Protein AF-G0QFS6-F1 (afdb_monomer_lite)

Structure (mmCIF, N/CA/C/O backbone):
data_AF-G0QFS6-F1
#
_entry.id   AF-G0QFS6-F1
#
loop_
_atom_site.group_PDB
_atom_site.id
_atom_site.type_symbol
_atom_site.label_atom_id
_atom_site.label_alt_id
_atom_site.label_comp_id
_atom_site.label_asym_id
_atom_site.label_entity_id
_atom_site.label_seq_id
_atom_site.pdbx_PDB_ins_code
_atom_site.Cart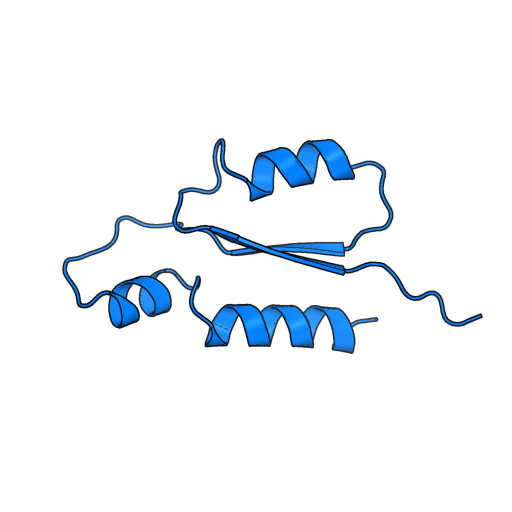n_x
_atom_site.Cartn_y
_atom_site.Cartn_z
_atom_site.occupancy
_atom_site.B_iso_or_equiv
_atom_site.auth_seq_id
_atom_site.auth_comp_id
_atom_site.auth_asym_id
_atom_site.auth_atom_id
_atom_site.pdbx_PDB_model_num
ATOM 1 N 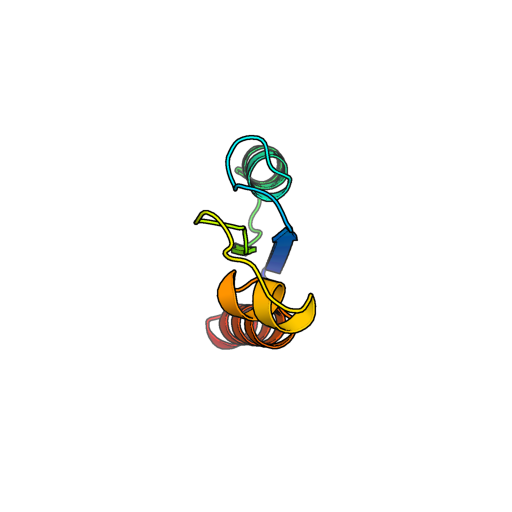N . MET A 1 1 ? -19.679 -7.572 20.282 1.00 44.28 1 MET A N 1
ATOM 2 C CA . MET A 1 1 ? -19.806 -6.802 19.031 1.00 44.28 1 MET A CA 1
ATOM 3 C C . MET A 1 1 ? -18.510 -7.034 18.297 1.00 44.28 1 MET A C 1
ATOM 5 O O . MET A 1 1 ? -17.479 -6.713 18.868 1.00 44.28 1 MET A O 1
ATOM 9 N N . GLU A 1 2 ? -18.538 -7.698 17.143 1.00 50.88 2 GLU A N 1
ATOM 10 C CA . GLU A 1 2 ? -17.350 -7.745 16.287 1.00 50.88 2 GLU A CA 1
ATOM 11 C C . GLU A 1 2 ? -17.055 -6.307 15.857 1.00 50.88 2 GLU A C 1
ATOM 13 O O . GLU A 1 2 ? -17.905 -5.653 15.250 1.00 50.88 2 GLU A O 1
ATOM 18 N N . SER A 1 3 ? -15.903 -5.776 16.258 1.00 51.62 3 SER A N 1
ATOM 19 C CA . SER A 1 3 ? -15.395 -4.525 15.714 1.00 51.62 3 SER A CA 1
ATOM 20 C C . SER A 1 3 ? -14.923 -4.822 14.296 1.00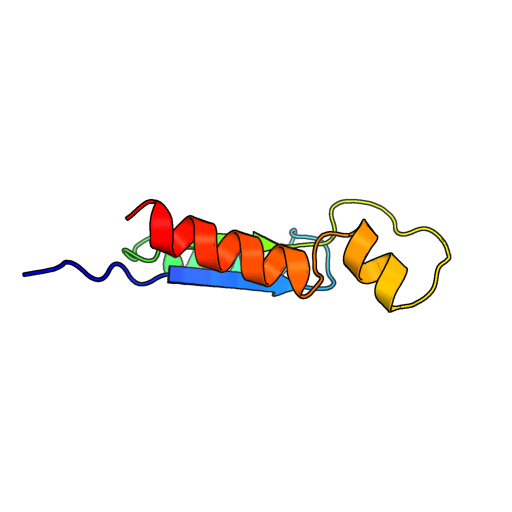 51.62 3 SER A C 1
ATOM 22 O O . SER A 1 3 ? -13.812 -5.308 14.105 1.00 51.62 3 SER A O 1
ATOM 24 N N . ASN A 1 4 ? -15.770 -4.589 13.296 1.00 57.12 4 ASN A N 1
ATOM 25 C CA . ASN A 1 4 ? -15.284 -4.516 11.923 1.00 57.12 4 ASN A CA 1
ATOM 26 C C . ASN A 1 4 ? -14.497 -3.212 11.796 1.00 57.12 4 ASN A C 1
ATOM 28 O O . ASN A 1 4 ? -15.089 -2.167 11.536 1.00 57.12 4 ASN A O 1
ATOM 32 N N . SER A 1 5 ? -13.184 -3.268 12.035 1.00 75.19 5 SER A N 1
ATOM 33 C CA . SER A 1 5 ? -12.292 -2.178 11.652 1.00 75.19 5 SER A CA 1
ATOM 34 C C . SER A 1 5 ? -12.388 -1.996 10.138 1.00 75.19 5 SER A C 1
ATOM 36 O O . SER A 1 5 ? -12.300 -2.959 9.366 1.00 75.19 5 SER A O 1
ATOM 38 N N . GLU A 1 6 ? -12.651 -0.764 9.711 1.00 90.69 6 GLU A N 1
ATOM 39 C CA . GLU A 1 6 ? -12.652 -0.419 8.297 1.00 90.69 6 GLU A CA 1
ATOM 40 C C . GLU A 1 6 ? -11.218 -0.529 7.758 1.00 90.69 6 GLU A C 1
ATOM 42 O O . GLU A 1 6 ? -10.244 -0.211 8.439 1.00 90.69 6 GLU A O 1
ATOM 47 N N . LYS A 1 7 ? -11.075 -1.058 6.542 1.00 93.88 7 LYS A N 1
ATOM 48 C CA . LYS A 1 7 ? -9.780 -1.390 5.934 1.00 93.88 7 LYS A CA 1
ATOM 49 C C . LYS A 1 7 ? -9.712 -0.812 4.541 1.00 93.88 7 LYS A C 1
ATOM 51 O O . LYS A 1 7 ? -10.677 -0.916 3.781 1.00 93.88 7 LYS A O 1
ATOM 56 N N . LEU A 1 8 ? -8.554 -0.274 4.185 1.00 96.06 8 LEU A N 1
ATOM 57 C CA . LEU A 1 8 ? -8.343 0.378 2.903 1.00 96.06 8 LEU A CA 1
ATOM 58 C C . LEU A 1 8 ? -7.039 -0.091 2.259 1.00 96.06 8 LEU A C 1
ATOM 60 O O . LEU A 1 8 ? -5.976 -0.074 2.872 1.00 96.06 8 LEU A O 1
ATOM 64 N N . VAL A 1 9 ? -7.115 -0.475 0.986 1.00 97.56 9 VAL A N 1
ATOM 65 C CA . VAL A 1 9 ? -5.937 -0.678 0.137 1.00 97.56 9 VAL A CA 1
ATOM 66 C C . VAL A 1 9 ? -5.986 0.350 -0.980 1.00 97.56 9 VAL A C 1
ATOM 68 O O . VAL A 1 9 ? -6.951 0.392 -1.741 1.00 97.56 9 VAL A O 1
ATOM 71 N N . VAL A 1 10 ? -4.938 1.155 -1.089 1.00 97.88 10 VAL A N 1
ATOM 72 C CA . VAL A 1 10 ? -4.741 2.119 -2.172 1.00 97.88 10 VAL A CA 1
ATOM 73 C C . VAL A 1 10 ? -3.678 1.559 -3.101 1.00 97.88 10 VAL A C 1
ATOM 75 O O . VAL A 1 10 ? -2.621 1.136 -2.644 1.00 97.88 10 VAL A O 1
ATOM 78 N N . SER A 1 11 ? -3.952 1.536 -4.401 1.00 97.69 11 SER A N 1
ATOM 79 C CA . SER A 1 11 ? -2.964 1.181 -5.417 1.00 97.69 11 SER A CA 1
ATOM 80 C C . SER A 1 11 ? -2.896 2.290 -6.452 1.00 97.69 11 SER A C 1
ATOM 82 O O . SER A 1 11 ? -3.923 2.666 -7.018 1.00 97.69 11 SER A O 1
ATOM 84 N N . GLU A 1 12 ? -1.698 2.820 -6.675 1.00 97.12 12 GLU A N 1
ATOM 85 C CA . GLU A 1 12 ? -1.468 3.943 -7.575 1.00 97.12 12 GLU A CA 1
ATOM 86 C C . GLU A 1 12 ? -0.245 3.714 -8.470 1.00 97.12 12 GLU A C 1
ATOM 88 O O . GLU A 1 12 ? 0.819 3.298 -8.016 1.00 97.12 12 GLU A O 1
ATOM 93 N N . ASP A 1 13 ? -0.398 4.003 -9.765 1.00 95.44 13 ASP A N 1
ATOM 94 C CA . ASP A 1 13 ? 0.697 4.015 -10.748 1.00 95.44 13 ASP A CA 1
ATOM 95 C C . ASP A 1 13 ? 1.421 5.370 -10.696 1.00 95.44 13 ASP A C 1
ATOM 97 O O . ASP A 1 13 ? 1.418 6.161 -11.640 1.00 95.44 13 ASP A O 1
ATOM 101 N N . HIS A 1 14 ? 1.923 5.686 -9.503 1.00 95.25 14 HIS A N 1
ATOM 102 C CA . HIS A 1 14 ? 2.578 6.941 -9.163 1.00 95.25 14 HIS A CA 1
ATOM 103 C C . HIS A 1 14 ? 3.544 6.723 -7.990 1.00 95.25 14 HIS A C 1
ATOM 105 O O . HIS A 1 14 ? 3.413 5.751 -7.242 1.00 95.25 14 HIS A O 1
ATOM 111 N N . TYR A 1 15 ? 4.515 7.624 -7.831 1.00 95.69 15 TYR A N 1
ATOM 112 C CA . TYR A 1 15 ? 5.347 7.672 -6.628 1.00 95.69 15 TYR A CA 1
ATOM 113 C C . TYR A 1 15 ? 4.495 8.013 -5.393 1.00 95.69 15 TYR A C 1
ATOM 115 O O . TYR A 1 15 ? 3.492 8.719 -5.522 1.00 95.69 15 TYR A O 1
ATOM 123 N N . PRO A 1 16 ? 4.859 7.534 -4.193 1.00 95.75 16 PRO A N 1
ATOM 124 C CA . PRO A 1 16 ? 4.066 7.796 -2.996 1.00 95.75 16 PRO A CA 1
ATOM 125 C C . PRO A 1 16 ? 4.019 9.289 -2.633 1.00 95.75 16 PRO A C 1
ATOM 127 O O . PRO A 1 16 ? 3.008 9.761 -2.115 1.00 95.75 16 PRO A O 1
ATOM 130 N N . GLU A 1 17 ? 5.077 10.054 -2.918 1.00 95.69 17 GLU A N 1
ATOM 131 C CA . GLU A 1 17 ? 5.146 11.481 -2.602 1.00 95.69 17 GLU A CA 1
ATOM 132 C C . GLU A 1 17 ? 4.162 12.304 -3.446 1.00 95.69 17 GLU A C 1
ATOM 134 O O . GLU A 1 17 ? 4.197 12.296 -4.679 1.00 95.69 17 GLU A O 1
ATOM 139 N N . GLY A 1 18 ? 3.285 13.052 -2.774 1.00 94.69 18 GLY A N 1
ATOM 140 C CA . GLY A 1 18 ? 2.201 13.814 -3.392 1.00 94.69 18 GLY A CA 1
ATOM 141 C C . GLY A 1 18 ? 1.091 12.945 -3.988 1.00 94.69 18 GLY A C 1
ATOM 142 O O . GLY A 1 18 ? 0.217 13.477 -4.673 1.00 94.69 18 GLY A O 1
ATOM 143 N N . GLY A 1 19 ? 1.141 11.629 -3.762 1.00 95.56 19 GLY A N 1
ATOM 144 C CA . GLY A 1 19 ? 0.213 10.651 -4.312 1.00 95.56 19 GLY A CA 1
ATOM 145 C C . GLY A 1 19 ? -1.131 10.597 -3.587 1.00 95.56 19 GLY A C 1
ATOM 146 O O . GLY A 1 19 ? -1.389 11.279 -2.590 1.00 95.56 19 GLY A O 1
ATOM 147 N N . ILE A 1 20 ? -2.000 9.727 -4.090 1.00 97.31 20 ILE A N 1
ATOM 148 C CA . ILE A 1 20 ? -3.330 9.473 -3.531 1.00 97.31 20 ILE A CA 1
ATOM 149 C C . ILE A 1 20 ? -3.199 8.859 -2.136 1.00 97.31 20 ILE A C 1
ATOM 151 O O . ILE A 1 20 ? -3.926 9.254 -1.225 1.00 97.31 20 ILE A O 1
ATOM 155 N N . GLY A 1 21 ? -2.260 7.927 -1.952 1.00 97.31 21 GLY A N 1
ATOM 156 C CA . GLY A 1 21 ? -2.000 7.306 -0.660 1.00 97.31 21 GLY A CA 1
ATOM 157 C C . GLY A 1 21 ? -1.555 8.313 0.401 1.00 97.31 21 GLY A C 1
ATOM 158 O O . GLY A 1 21 ? -1.998 8.218 1.543 1.00 97.31 21 GLY A O 1
ATOM 159 N N . GLU A 1 22 ? -0.742 9.311 0.040 1.00 97.44 22 GLU A N 1
ATOM 160 C CA . GLU A 1 22 ? -0.339 10.371 0.974 1.00 97.44 22 GLU A CA 1
ATOM 161 C C . GLU A 1 22 ? -1.509 11.311 1.306 1.00 97.44 22 GLU A C 1
ATOM 163 O O . GLU A 1 22 ? -1.716 11.648 2.472 1.00 97.44 22 GLU A O 1
ATOM 168 N N . MET A 1 23 ? -2.294 11.716 0.300 1.00 97.56 23 MET A N 1
ATOM 169 C CA . MET A 1 23 ? -3.487 12.547 0.500 1.00 97.56 23 MET A CA 1
ATOM 170 C C . MET A 1 23 ? -4.485 11.870 1.449 1.00 97.56 23 MET A C 1
ATOM 172 O O . MET A 1 23 ? -4.940 12.491 2.406 1.00 97.56 23 MET A O 1
ATOM 176 N N . LEU A 1 24 ? -4.803 10.596 1.204 1.00 97.12 24 LEU A N 1
ATOM 177 C CA . LEU A 1 24 ? -5.722 9.831 2.045 1.00 97.12 24 LEU A CA 1
ATOM 178 C C . LEU A 1 24 ? -5.139 9.583 3.435 1.00 97.12 24 LEU A C 1
ATOM 180 O O . LEU A 1 24 ? -5.862 9.712 4.411 1.00 97.12 24 LEU A O 1
ATOM 184 N N . GLY A 1 25 ? -3.840 9.289 3.544 1.00 96.19 25 GLY A N 1
ATOM 185 C CA . GLY A 1 25 ? -3.185 9.099 4.839 1.00 96.19 25 GLY A CA 1
ATOM 186 C C . GLY A 1 25 ? -3.269 10.3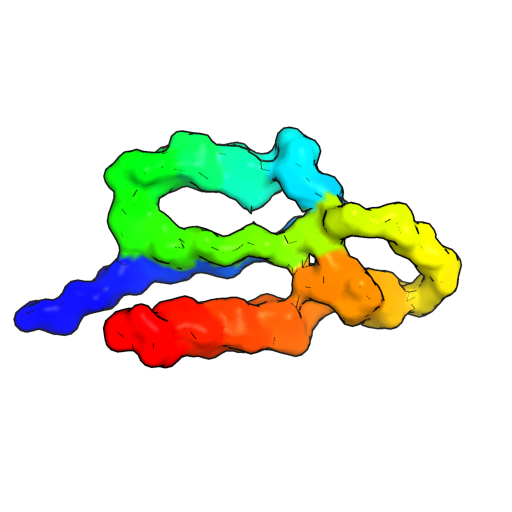31 5.739 1.00 96.19 25 GLY A C 1
ATOM 187 O O . GLY A 1 25 ? -3.459 10.183 6.939 1.00 96.19 25 GLY A O 1
ATOM 188 N N . LYS A 1 26 ? -3.193 11.537 5.159 1.00 96.75 26 LYS A N 1
ATOM 189 C CA . LYS A 1 26 ? -3.385 12.801 5.890 1.00 96.75 26 LYS A CA 1
ATOM 190 C C . LYS A 1 26 ? -4.836 13.014 6.317 1.00 96.75 26 LYS A C 1
ATOM 192 O O . LYS A 1 26 ? -5.080 13.429 7.440 1.00 96.75 26 LYS A O 1
ATOM 197 N N . GLU A 1 27 ? -5.793 12.737 5.434 1.00 96.88 27 GLU A N 1
ATOM 198 C CA . GLU A 1 27 ? -7.220 12.938 5.730 1.00 96.88 27 GLU A CA 1
ATOM 199 C C . GLU A 1 27 ? -7.761 11.909 6.738 1.00 96.88 27 GLU A C 1
ATOM 201 O O . GLU A 1 27 ? -8.673 12.198 7.507 1.00 96.88 27 GLU A O 1
ATOM 206 N N . LEU A 1 28 ? -7.198 10.699 6.739 1.00 95.19 28 LEU A N 1
ATOM 207 C CA . LEU A 1 28 ? -7.646 9.570 7.555 1.00 95.19 28 LEU A CA 1
ATOM 208 C C . LEU A 1 28 ? -6.805 9.358 8.823 1.00 95.19 28 LEU A C 1
ATOM 210 O O . LEU A 1 28 ? -7.022 8.366 9.517 1.00 95.19 28 LEU A O 1
ATOM 214 N N . GLU A 1 29 ? -5.870 10.259 9.142 1.00 93.50 29 GLU A N 1
ATOM 215 C CA . GLU A 1 29 ? -4.922 10.108 10.260 1.00 93.50 29 GLU A CA 1
ATOM 216 C C . GLU A 1 29 ? -5.620 9.893 11.618 1.00 93.50 29 GLU A C 1
ATOM 218 O O . GLU A 1 29 ? -5.147 9.108 12.437 1.00 93.50 29 GLU A O 1
ATOM 223 N N . GLU A 1 30 ? -6.768 10.541 11.841 1.00 92.94 30 GLU A N 1
ATOM 224 C CA . GLU A 1 30 ? -7.562 10.421 13.077 1.00 92.94 30 GLU A CA 1
ATOM 225 C C . GLU A 1 30 ? -8.665 9.347 13.004 1.00 92.94 30 GLU A C 1
ATOM 227 O O . GLU A 1 30 ? -9.493 9.238 13.910 1.00 92.94 30 GLU A O 1
ATOM 232 N N . SER A 1 31 ? -8.718 8.567 11.921 1.00 92.12 31 SER A N 1
ATOM 233 C CA . SER A 1 31 ? -9.704 7.498 11.750 1.00 92.12 31 SER A CA 1
ATOM 234 C C . SER A 1 31 ? -9.185 6.152 12.259 1.00 92.12 31 SER A C 1
ATOM 236 O O . SER A 1 31 ? -7.984 5.895 12.276 1.00 92.12 31 SER A O 1
ATOM 238 N N . ASP A 1 32 ? -10.102 5.240 12.583 1.00 90.94 32 ASP A N 1
ATOM 239 C CA . ASP A 1 32 ? -9.771 3.850 12.931 1.00 90.94 32 ASP A CA 1
ATOM 240 C C . ASP A 1 32 ? -9.574 2.955 11.681 1.00 90.94 32 ASP A C 1
ATOM 242 O O . ASP A 1 32 ? -9.714 1.730 11.754 1.00 90.94 32 ASP A O 1
ATOM 246 N N . ILE A 1 33 ? -9.294 3.550 10.512 1.00 92.81 33 ILE A N 1
ATOM 247 C CA . ILE A 1 33 ? -9.134 2.822 9.247 1.00 92.81 33 ILE A CA 1
ATOM 248 C C . ILE A 1 33 ? -7.701 2.298 9.123 1.00 92.81 33 ILE A C 1
ATOM 250 O O . ILE A 1 33 ? -6.750 3.073 9.018 1.00 92.81 33 ILE A O 1
ATOM 254 N N . GLU A 1 34 ? -7.525 0.976 9.029 1.00 94.19 34 GLU A N 1
ATOM 255 C CA . GLU A 1 34 ? -6.215 0.410 8.691 1.00 94.19 34 GLU A CA 1
ATOM 256 C C . GLU A 1 34 ? -5.968 0.518 7.179 1.00 94.19 34 GLU A C 1
ATOM 258 O O . GLU A 1 34 ? -6.636 -0.134 6.368 1.00 94.19 34 GLU A O 1
ATOM 263 N N . MET A 1 35 ? -4.986 1.335 6.793 1.00 95.19 35 MET A N 1
ATOM 264 C CA . MET A 1 35 ? -4.660 1.610 5.394 1.00 95.19 35 MET A CA 1
ATOM 265 C C . MET A 1 35 ? -3.333 0.969 4.954 1.00 95.19 35 MET A C 1
ATOM 267 O O . MET A 1 35 ? -2.326 1.016 5.662 1.00 95.19 35 MET A O 1
ATOM 271 N N . ARG A 1 36 ? -3.304 0.414 3.735 1.00 96.75 36 ARG A N 1
ATOM 272 C CA . ARG A 1 36 ? -2.086 -0.012 3.021 1.00 96.75 36 ARG A CA 1
ATOM 273 C C . ARG A 1 36 ? -1.998 0.692 1.672 1.00 96.75 36 ARG A C 1
ATOM 275 O O . ARG A 1 36 ? -2.976 0.714 0.931 1.00 96.75 36 ARG A O 1
ATOM 282 N N . THR A 1 37 ? -0.813 1.184 1.327 1.00 97.56 37 THR A N 1
ATOM 283 C CA . THR A 1 37 ? -0.550 1.846 0.042 1.00 97.56 37 THR A CA 1
ATOM 284 C C . THR A 1 37 ? 0.419 1.013 -0.789 1.00 97.56 37 THR A C 1
ATOM 286 O O . THR A 1 37 ? 1.469 0.598 -0.302 1.00 97.56 37 THR A O 1
ATOM 289 N N . LEU A 1 38 ? 0.054 0.776 -2.045 1.00 98.12 38 LEU A N 1
ATOM 290 C CA . LEU A 1 38 ? 0.869 0.171 -3.090 1.00 98.12 38 LEU A CA 1
ATOM 291 C C . LEU A 1 38 ? 1.174 1.259 -4.122 1.00 98.12 38 LEU A C 1
ATOM 293 O O . LEU A 1 38 ? 0.268 1.721 -4.814 1.00 98.12 38 LEU A O 1
ATOM 297 N N . ALA A 1 39 ? 2.435 1.662 -4.215 1.00 97.50 39 ALA A N 1
ATOM 298 C CA . ALA A 1 39 ? 2.888 2.747 -5.078 1.00 97.50 39 ALA A CA 1
ATOM 299 C C . ALA A 1 39 ? 4.191 2.358 -5.784 1.00 97.50 39 ALA A C 1
ATOM 301 O O . ALA A 1 39 ? 4.892 1.435 -5.363 1.00 97.50 39 ALA A O 1
ATOM 302 N N . VAL A 1 40 ? 4.525 3.074 -6.854 1.00 96.19 40 VAL A N 1
ATOM 303 C CA . VAL A 1 40 ? 5.787 2.892 -7.574 1.00 96.19 40 VAL A CA 1
ATOM 304 C C . VAL A 1 40 ? 6.930 3.429 -6.710 1.00 96.19 40 VAL A C 1
ATOM 306 O O . VAL A 1 40 ? 6.970 4.612 -6.401 1.00 96.19 40 VAL A O 1
ATOM 309 N N . ASP A 1 41 ? 7.887 2.581 -6.337 1.00 92.12 41 ASP A N 1
ATOM 310 C CA . ASP A 1 41 ? 9.019 2.945 -5.463 1.00 92.12 41 ASP A CA 1
ATOM 311 C C . ASP A 1 41 ? 10.368 3.025 -6.198 1.00 92.12 41 ASP A C 1
ATOM 313 O O . ASP A 1 41 ? 11.411 3.326 -5.616 1.00 92.12 41 ASP A O 1
ATOM 317 N N . LYS A 1 42 ? 10.362 2.752 -7.504 1.00 89.06 42 LYS A N 1
ATOM 318 C CA . LYS A 1 42 ? 11.563 2.658 -8.333 1.00 89.06 42 LYS A CA 1
ATOM 319 C C . LYS A 1 42 ? 11.288 3.091 -9.757 1.00 89.06 42 LYS A C 1
ATOM 321 O O . LYS A 1 42 ? 10.162 3.032 -10.235 1.00 89.06 42 LYS A O 1
ATOM 326 N N . ILE A 1 43 ? 12.349 3.486 -10.452 1.00 89.00 43 ILE A N 1
ATOM 327 C CA . ILE A 1 43 ? 12.278 3.818 -11.876 1.00 89.00 43 ILE A CA 1
ATOM 328 C C . ILE A 1 43 ? 11.925 2.537 -12.657 1.00 89.00 43 ILE A C 1
ATOM 330 O O . ILE A 1 43 ? 12.697 1.569 -12.607 1.00 89.00 43 ILE A O 1
ATOM 334 N N . PRO A 1 44 ? 10.785 2.496 -13.371 1.00 82.50 44 PRO A N 1
ATOM 335 C CA . PRO A 1 44 ? 10.423 1.348 -14.188 1.00 82.50 44 PRO A CA 1
ATOM 336 C C . PRO A 1 44 ? 11.399 1.200 -15.357 1.00 82.50 44 PRO A C 1
ATOM 338 O O . PRO A 1 44 ? 11.798 2.180 -15.987 1.00 82.50 44 PRO A O 1
ATOM 341 N N . HIS A 1 45 ? 11.766 -0.038 -15.669 1.00 84.62 45 HIS A N 1
ATOM 342 C CA . HIS A 1 45 ? 12.504 -0.348 -16.893 1.00 84.62 45 HIS A CA 1
ATOM 343 C C . HIS A 1 45 ? 11.520 -0.578 -18.041 1.00 84.62 45 HIS A C 1
ATOM 345 O O . HIS A 1 45 ? 10.325 -0.724 -17.815 1.00 84.62 45 HIS A O 1
ATOM 351 N N . SER A 1 46 ? 11.998 -0.621 -19.281 1.00 89.25 46 SER A N 1
ATOM 352 C CA . SER A 1 46 ? 11.156 -0.969 -20.428 1.00 89.25 46 SER A CA 1
ATOM 353 C C . SER A 1 46 ? 10.547 -2.364 -20.251 1.0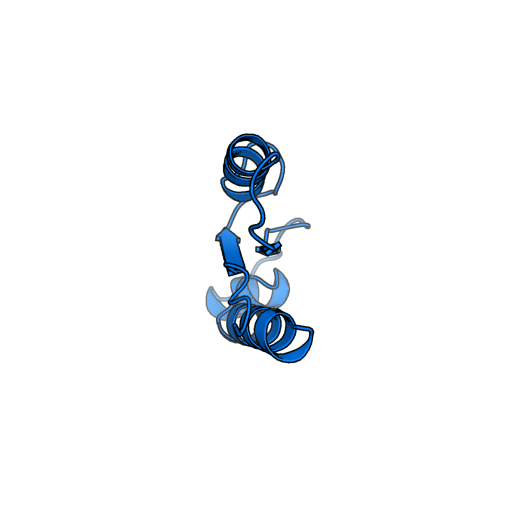0 89.25 46 SER A C 1
ATOM 355 O O . SER A 1 46 ? 11.263 -3.309 -19.934 1.00 89.25 46 SER A O 1
ATOM 357 N N . GLY A 1 47 ? 9.249 -2.506 -20.503 1.00 90.69 47 GLY A N 1
ATOM 358 C CA . GLY A 1 47 ? 8.546 -3.778 -20.353 1.00 90.69 47 GLY A CA 1
ATOM 359 C C . GLY A 1 47 ? 7.100 -3.694 -20.826 1.00 90.69 47 GLY A C 1
ATOM 360 O O . GLY A 1 47 ? 6.597 -2.620 -21.171 1.00 90.69 47 GLY A O 1
ATOM 361 N N . GLY A 1 48 ? 6.421 -4.839 -20.865 1.00 94.62 48 GLY A N 1
ATOM 362 C CA . GLY A 1 48 ? 4.987 -4.876 -21.152 1.00 94.62 48 GLY A CA 1
ATOM 363 C C . GLY A 1 48 ? 4.172 -4.298 -19.993 1.00 94.62 48 GLY A C 1
ATOM 364 O O . GLY A 1 48 ? 4.570 -4.422 -18.843 1.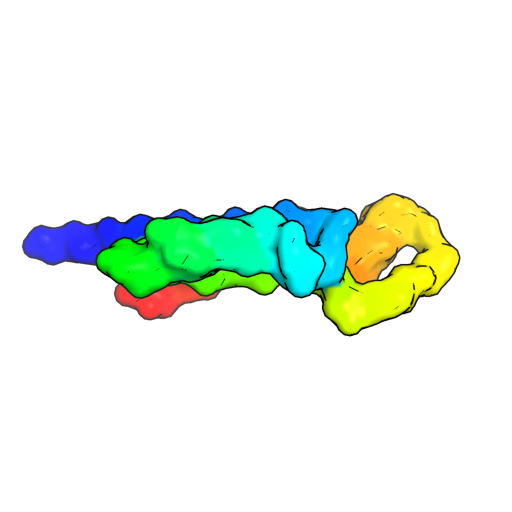00 94.62 48 GLY A O 1
ATOM 365 N N . LYS A 1 49 ? 2.989 -3.725 -20.257 1.00 92.94 49 LYS A N 1
ATOM 366 C CA . LYS A 1 49 ? 2.148 -3.103 -19.208 1.00 92.94 49 LYS A CA 1
ATOM 367 C C . LYS A 1 49 ? 1.976 -3.980 -17.959 1.00 92.94 49 LYS A C 1
ATOM 369 O O . LYS A 1 49 ? 2.167 -3.504 -16.851 1.00 92.94 49 LYS A O 1
ATOM 374 N N . GLN A 1 50 ? 1.651 -5.261 -18.139 1.00 93.94 50 GLN A N 1
ATOM 375 C CA . GLN A 1 50 ? 1.454 -6.193 -17.023 1.00 93.94 50 GLN A CA 1
ATOM 376 C C . GLN A 1 50 ? 2.750 -6.459 -16.245 1.00 93.94 50 GLN A C 1
ATOM 378 O O . GLN A 1 50 ? 2.719 -6.551 -15.025 1.00 93.94 50 GLN A O 1
ATOM 383 N N . GLU A 1 51 ? 3.874 -6.565 -16.948 1.00 93.50 51 GLU A N 1
ATOM 384 C CA . GLU A 1 51 ? 5.192 -6.768 -16.348 1.00 93.50 51 GLU A CA 1
ATOM 385 C C . GLU A 1 51 ? 5.617 -5.544 -15.532 1.00 93.50 51 GLU A C 1
ATOM 387 O O . GLU A 1 51 ? 6.164 -5.697 -14.448 1.00 93.50 51 GLU A O 1
ATOM 392 N N . LEU A 1 52 ? 5.307 -4.333 -16.005 1.00 94.44 52 LEU A N 1
ATOM 393 C CA . LEU A 1 52 ? 5.561 -3.103 -15.255 1.00 94.44 52 LEU A CA 1
ATOM 394 C C . LEU A 1 52 ? 4.745 -3.051 -13.964 1.00 94.44 52 LEU A C 1
ATOM 396 O O . LEU A 1 52 ? 5.320 -2.822 -12.906 1.00 94.44 52 LEU A O 1
ATOM 400 N N . LEU A 1 53 ? 3.441 -3.338 -14.029 1.00 95.31 53 LEU A N 1
ATOM 401 C CA . LEU A 1 53 ? 2.582 -3.368 -12.839 1.00 95.31 53 LEU A CA 1
ATOM 402 C C . LEU A 1 53 ? 3.051 -4.418 -11.822 1.00 95.31 53 LEU A C 1
ATOM 404 O O . LEU A 1 53 ? 3.089 -4.141 -10.625 1.00 95.31 53 LEU A O 1
ATOM 408 N N . GLU A 1 54 ? 3.431 -5.611 -12.294 1.00 95.12 54 GLU A N 1
ATOM 409 C CA . GLU A 1 54 ? 3.974 -6.678 -11.445 1.00 95.12 54 GLU A CA 1
ATOM 410 C C . GLU A 1 54 ? 5.310 -6.271 -10.818 1.00 95.12 54 GLU A C 1
ATOM 412 O O . GLU A 1 54 ? 5.495 -6.412 -9.611 1.00 95.12 54 GLU A O 1
ATOM 417 N N . ASN A 1 55 ? 6.223 -5.706 -11.611 1.00 94.12 55 ASN A N 1
ATOM 418 C CA . ASN A 1 55 ? 7.521 -5.247 -11.129 1.00 94.12 55 ASN A CA 1
ATOM 419 C C . ASN A 1 55 ? 7.387 -4.125 -10.098 1.00 94.12 55 ASN A C 1
ATOM 421 O O . ASN A 1 55 ? 8.174 -4.086 -9.152 1.00 94.12 55 ASN A O 1
ATOM 425 N N . CYS A 1 56 ? 6.425 -3.223 -10.273 1.00 95.50 56 CYS A N 1
ATOM 426 C CA . CYS A 1 56 ? 6.137 -2.132 -9.347 1.00 95.50 56 CYS A CA 1
ATOM 427 C C . CYS A 1 56 ? 5.285 -2.561 -8.141 1.00 95.50 56 CYS A C 1
ATOM 429 O O . CYS A 1 56 ? 5.084 -1.752 -7.247 1.00 95.50 56 CYS A O 1
ATOM 431 N N . GLY A 1 57 ? 4.793 -3.805 -8.082 1.00 96.38 57 GLY A N 1
ATOM 432 C CA . GLY A 1 57 ? 3.999 -4.289 -6.945 1.00 96.38 57 GLY A CA 1
ATOM 433 C C . GLY A 1 57 ? 2.613 -3.644 -6.825 1.00 96.38 57 GLY A C 1
ATOM 434 O O . GLY A 1 57 ? 2.039 -3.610 -5.742 1.00 96.38 57 GLY A O 1
ATOM 435 N N . ILE A 1 58 ? 2.066 -3.136 -7.928 1.00 97.25 58 ILE A N 1
ATOM 436 C CA . ILE A 1 58 ? 0.757 -2.458 -7.986 1.00 97.25 58 ILE A CA 1
ATOM 437 C C . ILE A 1 58 ? -0.259 -3.249 -8.819 1.00 97.25 58 ILE A C 1
ATOM 439 O O . ILE A 1 58 ? -1.274 -2.734 -9.284 1.00 97.25 58 ILE A O 1
ATOM 443 N N . ASP A 1 59 ? 0.032 -4.524 -9.062 1.00 97.31 59 ASP A N 1
ATOM 444 C CA . ASP A 1 59 ? -0.824 -5.401 -9.839 1.00 97.31 59 ASP A CA 1
ATOM 445 C C . ASP A 1 59 ? -1.943 -6.026 -8.986 1.00 97.31 59 ASP A C 1
ATOM 447 O O . ASP A 1 59 ? -1.989 -5.957 -7.756 1.00 97.31 59 ASP A O 1
ATOM 451 N N . ARG A 1 60 ? -2.861 -6.725 -9.660 1.00 97.56 60 ARG A N 1
ATOM 452 C CA . ARG A 1 60 ? -3.968 -7.435 -9.003 1.00 97.56 60 ARG A CA 1
ATOM 453 C C . ARG A 1 60 ? -3.518 -8.469 -7.964 1.00 97.56 60 ARG A C 1
ATOM 455 O O . ARG A 1 60 ? -4.293 -8.766 -7.054 1.00 97.56 60 ARG A O 1
ATOM 462 N N . LYS A 1 61 ? -2.337 -9.085 -8.125 1.00 97.88 61 LYS A N 1
ATOM 463 C CA . LYS A 1 61 ? -1.846 -10.111 -7.195 1.00 97.88 61 LYS A CA 1
ATOM 464 C C . LYS A 1 61 ? -1.458 -9.450 -5.881 1.00 97.88 61 LYS A C 1
ATOM 466 O O . LYS A 1 61 ? -1.872 -9.940 -4.831 1.00 97.88 61 LYS A O 1
ATOM 471 N N . GLU A 1 62 ? -0.742 -8.331 -5.946 1.00 98.00 62 GLU A N 1
ATOM 472 C CA . GLU A 1 62 ? -0.325 -7.609 -4.749 1.00 98.00 62 GLU A CA 1
ATOM 473 C C . GLU A 1 62 ? -1.515 -6.933 -4.055 1.00 98.00 62 GLU A C 1
ATOM 475 O O . GLU A 1 62 ? -1.659 -7.076 -2.842 1.00 98.00 62 GLU A O 1
ATOM 480 N N . ILE A 1 63 ? -2.456 -6.345 -4.808 1.00 98.19 63 ILE A N 1
ATOM 481 C CA . ILE A 1 63 ? -3.716 -5.817 -4.246 1.00 98.19 63 ILE A CA 1
ATOM 482 C C . ILE A 1 63 ? -4.462 -6.906 -3.464 1.00 98.19 63 ILE A C 1
ATOM 484 O O . ILE A 1 63 ? -4.833 -6.705 -2.307 1.00 98.19 63 ILE A O 1
ATOM 488 N N . LYS A 1 64 ? -4.660 -8.087 -4.070 1.00 98.12 64 LYS A N 1
ATOM 489 C CA . LYS A 1 64 ? -5.340 -9.212 -3.410 1.00 98.12 64 LYS A CA 1
ATOM 490 C C . LYS A 1 64 ? -4.607 -9.641 -2.141 1.00 98.12 64 LYS A C 1
ATOM 492 O O . LYS A 1 64 ? -5.251 -9.898 -1.128 1.00 98.12 64 LYS A O 1
ATOM 497 N N . LYS A 1 65 ? -3.280 -9.751 -2.201 1.00 97.88 65 LYS A N 1
ATOM 498 C CA . LYS A 1 65 ? -2.452 -10.152 -1.063 1.00 97.88 65 LYS A CA 1
ATOM 499 C C . LYS A 1 65 ? -2.590 -9.170 0.099 1.00 97.88 65 LYS A C 1
ATOM 501 O O . LYS A 1 65 ? -2.832 -9.613 1.215 1.00 97.88 65 LYS A O 1
ATOM 506 N N . GLN A 1 66 ? -2.511 -7.862 -0.153 1.00 97.56 66 GLN A N 1
ATOM 507 C CA . GLN A 1 66 ? -2.680 -6.861 0.905 1.00 97.56 66 GLN A CA 1
ATOM 508 C C . GLN A 1 66 ? -4.096 -6.853 1.480 1.00 97.56 66 GLN A C 1
ATOM 510 O O . GLN A 1 66 ? -4.257 -6.781 2.695 1.00 97.56 66 GLN A O 1
ATOM 515 N N . ALA A 1 67 ? -5.116 -7.003 0.633 1.00 95.94 67 ALA A N 1
ATOM 516 C CA . ALA A 1 67 ? -6.494 -7.107 1.099 1.00 95.94 67 ALA A CA 1
ATOM 517 C C . ALA A 1 67 ? -6.701 -8.326 2.018 1.00 95.94 67 ALA A C 1
ATOM 519 O O . ALA A 1 67 ? -7.327 -8.199 3.065 1.00 95.94 67 ALA A O 1
ATOM 520 N N . LEU A 1 68 ? -6.145 -9.492 1.664 1.00 95.69 68 LEU A N 1
ATOM 521 C CA . LEU A 1 68 ? -6.207 -10.687 2.514 1.00 95.69 68 LEU A CA 1
ATOM 522 C C . LEU A 1 68 ? -5.447 -10.490 3.826 1.00 95.69 68 LEU A C 1
ATOM 524 O O . LEU A 1 68 ? -6.008 -10.755 4.883 1.00 95.69 68 LEU A O 1
ATOM 528 N N . ASN A 1 69 ? -4.231 -9.941 3.774 1.00 94.69 69 ASN A N 1
ATOM 529 C CA . ASN A 1 69 ? -3.443 -9.656 4.973 1.00 94.69 69 ASN A CA 1
ATOM 530 C C . ASN A 1 69 ? -4.196 -8.740 5.951 1.00 94.69 69 ASN A C 1
ATOM 532 O O . ASN A 1 69 ? -4.162 -8.976 7.154 1.00 94.69 69 ASN A O 1
ATOM 536 N N . LEU A 1 70 ? -4.877 -7.704 5.453 1.00 92.12 70 LEU A N 1
ATOM 537 C CA . LEU A 1 70 ? -5.676 -6.809 6.295 1.00 92.12 70 LEU A CA 1
ATOM 538 C C . LEU A 1 70 ? -6.874 -7.518 6.932 1.00 92.12 70 LEU A C 1
ATOM 540 O O . LEU A 1 70 ? -7.282 -7.176 8.035 1.00 92.12 70 LEU A O 1
ATOM 544 N N . VAL A 1 71 ? -7.470 -8.495 6.250 1.00 90.38 71 VAL A N 1
ATOM 545 C CA . VAL A 1 71 ? -8.614 -9.246 6.784 1.00 90.38 71 VAL A CA 1
ATOM 546 C C . VAL A 1 71 ? -8.181 -10.326 7.777 1.00 90.38 71 VAL A C 1
ATOM 548 O O . VAL A 1 71 ? -8.885 -10.547 8.755 1.00 90.38 71 VAL A O 1
ATOM 551 N N . GLU A 1 72 ? -7.038 -10.971 7.549 1.00 87.12 72 GLU A N 1
ATOM 552 C CA . GLU A 1 72 ? -6.535 -12.079 8.371 1.00 87.12 72 GLU A CA 1
ATOM 553 C C . GLU A 1 72 ? -5.854 -11.626 9.674 1.00 87.12 72 GLU A C 1
ATOM 555 O O . GLU A 1 72 ? -5.825 -12.392 10.631 1.00 87.12 72 GLU A O 1
ATOM 560 N N . ASN A 1 73 ? -5.326 -10.397 9.733 1.00 67.75 73 ASN A N 1
ATOM 561 C CA . ASN A 1 73 ? -4.644 -9.850 10.918 1.00 67.75 73 ASN A CA 1
ATOM 562 C C . ASN A 1 73 ? -5.572 -9.049 11.860 1.00 67.75 73 ASN A C 1
ATOM 564 O O . ASN A 1 73 ? -5.089 -8.205 12.613 1.00 67.75 73 ASN A O 1
ATOM 568 N N . SER A 1 74 ? -6.890 -9.271 11.793 1.00 59.88 74 SER A N 1
ATOM 569 C CA . SER A 1 74 ? -7.911 -8.570 12.602 1.00 59.88 74 SER A CA 1
ATOM 570 C C . SER A 1 74 ? -8.366 -9.326 13.837 1.00 59.88 74 SER A C 1
ATOM 572 O O . SER A 1 74 ? -8.356 -10.575 13.803 1.00 59.88 74 SER A O 1
#

Secondary structure (DSSP, 8-state):
------EEEEE-SS-STTSHHHHHHHHTTTSS-EEEEE---SPPPS--HHHHHHHTT-SHHHHHHHHHHHHHT-

Radius of gyration: 13.91 Å; chains: 1; bounding box: 32×26×40 Å

pLDDT: mean 91.27, std 11.56, range [44.28, 98.19]

Foldseek 3Di:
DPPPQAEEEAFDAAAPVVDPLVVVCVVCVVPSYHYDYQYQPDDFDDDDPQVSCVVSLRDPVSSVVVVVVVVVVD

Sequence (74 aa):
MESNSEKLVVSEDHYPEGGIGEMLGKELEESDIEMRTLAVDKIPHSGGKQELLENCGIDRKEIKKQALNLVENS